Protein AF-A0A7S2ITW9-F1 (afdb_monomer_lite)

Radius of gyration: 15.3 Å; chains: 1; bounding box: 39×26×40 Å

Secondary structure (DSSP, 8-state):
-GGGGT-----HHHHTTS-PPPEEEEEE--SS-HHHHHHHHHHHHTTSSS-EEEEEEE-S----SSS-SSSSGGGEEEHHHHTTS--SEEEE---S-TTS-GGG-

InterPro domains:
  IPR029062 Class I glutamine amidotransferase-like [G3DSA:3.40.50.880] (1-105)
  IPR029062 Class I glutamine amidotransferase-like [SSF52317] (4-105)
  IPR033752 MetA family [PF04204] (1-105)
  IPR033752 MetA family [PTHR20919] (1-105)

pLDDT: mean 82.02, std 15.03, range [43.0, 96.44]

Structure (mmCIF, N/CA/C/O backbone):
data_AF-A0A7S2ITW9-F1
#
_entry.id   AF-A0A7S2ITW9-F1
#
loop_
_atom_site.group_PDB
_atom_site.id
_atom_site.type_symbol
_atom_site.label_atom_id
_atom_site.label_alt_id
_atom_site.label_comp_id
_atom_site.label_asym_id
_atom_site.label_entity_id
_atom_site.label_seq_id
_atom_site.pdbx_PDB_ins_code
_atom_site.Cartn_x
_atom_site.Cartn_y
_atom_site.Cartn_z
_atom_site.occupancy
_atom_site.B_iso_or_equiv
_atom_site.auth_seq_id
_atom_site.auth_comp_id
_atom_site.auth_asym_id
_atom_site.auth_atom_id
_atom_site.pdbx_PDB_model_num
ATOM 1 N N . ILE A 1 1 ? 16.701 -4.629 1.986 1.00 73.50 1 ILE A N 1
ATOM 2 C CA . ILE A 1 1 ? 16.025 -5.898 2.377 1.00 73.50 1 ILE A CA 1
ATOM 3 C C . ILE A 1 1 ? 15.470 -6.590 1.139 1.00 73.50 1 ILE A C 1
ATOM 5 O O . ILE A 1 1 ? 15.916 -7.691 0.869 1.00 73.50 1 ILE A O 1
ATOM 9 N N . LEU A 1 2 ? 14.610 -5.926 0.359 1.00 79.56 2 LEU A N 1
ATOM 10 C CA . LEU A 1 2 ? 13.993 -6.467 -0.864 1.00 79.56 2 LEU A CA 1
ATOM 11 C C . LEU A 1 2 ? 15.000 -7.018 -1.890 1.00 79.56 2 LEU A C 1
ATOM 13 O O . LEU A 1 2 ? 14.860 -8.151 -2.335 1.00 79.56 2 LEU A O 1
ATOM 17 N N . GLU A 1 3 ? 16.078 -6.283 -2.172 1.00 80.62 3 GLU A N 1
ATOM 18 C CA . GLU A 1 3 ? 17.128 -6.742 -3.101 1.00 80.62 3 GLU A CA 1
ATOM 19 C C . GLU A 1 3 ? 17.782 -8.064 -2.668 1.00 80.62 3 GLU A C 1
ATOM 21 O O . GLU A 1 3 ? 18.163 -8.880 -3.502 1.00 80.62 3 GLU A O 1
ATOM 26 N N . ARG A 1 4 ? 17.878 -8.315 -1.354 1.00 79.44 4 ARG A N 1
ATOM 27 C CA . ARG A 1 4 ? 18.442 -9.567 -0.818 1.00 79.44 4 ARG A CA 1
ATOM 28 C C . ARG A 1 4 ? 17.507 -10.763 -1.007 1.00 79.44 4 ARG A C 1
ATOM 30 O O . ARG A 1 4 ? 17.944 -11.894 -0.840 1.00 79.44 4 ARG A O 1
ATOM 37 N N . GLU A 1 5 ? 16.243 -10.514 -1.331 1.00 79.62 5 GLU A N 1
ATOM 38 C CA . GLU A 1 5 ? 15.204 -11.524 -1.558 1.00 79.62 5 GLU A CA 1
ATOM 39 C C . GLU A 1 5 ? 14.929 -11.733 -3.055 1.00 79.62 5 GLU A C 1
ATOM 41 O O . GLU A 1 5 ? 13.958 -12.389 -3.417 1.00 79.62 5 GLU A O 1
ATOM 46 N N . GLY A 1 6 ? 15.780 -11.182 -3.931 1.00 77.81 6 GLY A N 1
ATOM 47 C CA . GLY A 1 6 ? 15.639 -11.301 -5.384 1.00 77.81 6 GLY A CA 1
ATOM 48 C C . GLY A 1 6 ? 14.609 -10.351 -5.996 1.00 77.81 6 GLY A C 1
ATOM 49 O O . GLY A 1 6 ? 14.343 -10.440 -7.191 1.00 77.81 6 GLY A O 1
ATOM 50 N N . VAL A 1 7 ? 14.049 -9.427 -5.208 1.00 79.12 7 VAL A N 1
ATOM 51 C CA . VAL A 1 7 ? 13.147 -8.384 -5.706 1.00 79.12 7 VAL A CA 1
ATOM 52 C C . VAL A 1 7 ? 13.984 -7.232 -6.258 1.00 79.12 7 VAL A C 1
ATOM 54 O O . VAL A 1 7 ? 14.742 -6.602 -5.518 1.00 79.12 7 VAL A O 1
ATOM 57 N N . SER A 1 8 ? 13.850 -6.951 -7.556 1.00 79.69 8 SER A N 1
ATOM 58 C CA . SER A 1 8 ? 14.517 -5.811 -8.192 1.00 79.69 8 SER A CA 1
ATOM 59 C C . SER A 1 8 ? 13.847 -4.504 -7.765 1.00 79.69 8 SER A C 1
ATOM 61 O O . SER A 1 8 ? 12.626 -4.376 -7.841 1.00 79.69 8 SER A O 1
ATOM 63 N N . VAL A 1 9 ? 14.639 -3.536 -7.304 1.00 79.94 9 VAL A N 1
ATOM 64 C CA . VAL A 1 9 ? 14.164 -2.202 -6.920 1.00 79.94 9 VAL A CA 1
ATOM 65 C C . VAL A 1 9 ? 14.920 -1.172 -7.749 1.00 79.94 9 VAL A C 1
ATOM 67 O O . VAL A 1 9 ? 16.147 -1.181 -7.787 1.00 79.94 9 VAL A O 1
ATOM 70 N N . ILE A 1 10 ? 14.191 -0.275 -8.407 1.00 81.69 10 ILE A N 1
ATOM 71 C CA . ILE A 1 10 ? 14.760 0.820 -9.199 1.00 81.69 10 ILE A CA 1
ATOM 72 C C . ILE A 1 10 ? 14.153 2.152 -8.760 1.00 81.69 10 ILE A C 1
ATOM 74 O O . ILE A 1 10 ? 13.016 2.201 -8.293 1.00 81.69 10 ILE A O 1
ATOM 78 N N . SER A 1 11 ? 14.910 3.243 -8.900 1.00 81.94 11 SER A N 1
ATOM 79 C CA . SER A 1 11 ? 14.391 4.585 -8.625 1.00 81.94 11 SER A CA 1
ATOM 80 C C . SER A 1 11 ? 13.487 5.075 -9.761 1.00 81.94 11 SER A C 1
ATOM 82 O O . SER A 1 11 ? 13.607 4.632 -10.909 1.00 81.94 11 SER A O 1
ATOM 84 N N . ARG A 1 12 ? 12.618 6.048 -9.466 1.00 72.19 12 ARG A N 1
ATOM 85 C CA . ARG A 1 12 ? 11.725 6.664 -10.460 1.00 72.19 12 ARG A CA 1
ATOM 86 C C . ARG A 1 12 ? 12.502 7.264 -11.637 1.00 72.19 12 ARG A C 1
ATOM 88 O O . ARG A 1 12 ? 12.109 7.114 -12.787 1.00 72.19 12 ARG A O 1
ATOM 95 N N . GLU A 1 13 ? 13.633 7.908 -11.371 1.00 78.56 13 GLU A N 1
ATOM 96 C CA . GLU A 1 13 ? 14.478 8.546 -12.389 1.00 78.56 13 GLU A CA 1
ATOM 97 C C . GLU A 1 13 ? 15.188 7.522 -13.281 1.00 78.56 13 GLU A C 1
ATOM 99 O O . GLU A 1 13 ? 15.503 7.807 -14.438 1.00 78.56 13 GLU A O 1
ATOM 1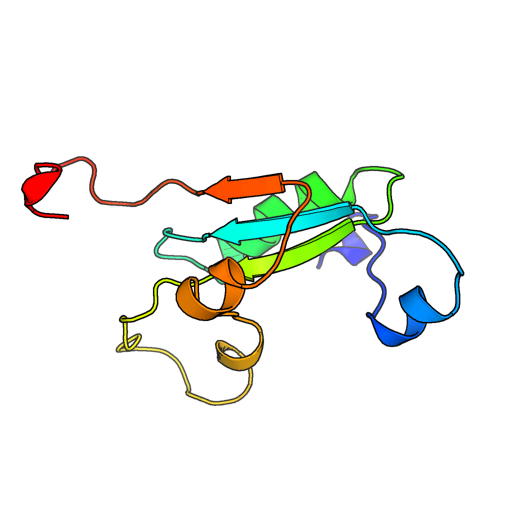04 N N . ALA A 1 14 ? 15.496 6.336 -12.746 1.00 75.38 14 ALA A N 1
ATOM 105 C CA . ALA A 1 14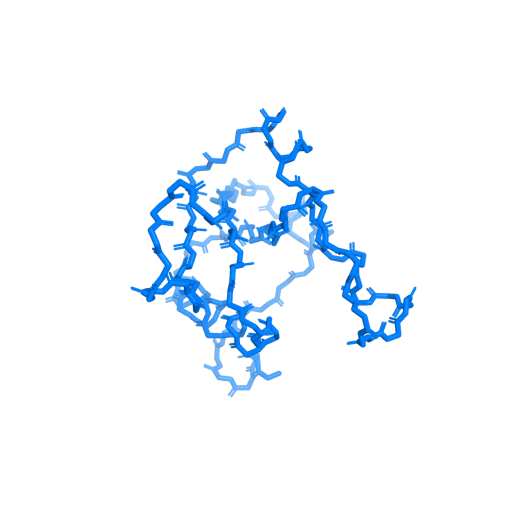 ? 16.010 5.224 -13.538 1.00 75.38 14 ALA A CA 1
ATOM 106 C C . ALA A 1 14 ? 14.914 4.630 -14.431 1.00 75.38 14 ALA A C 1
ATOM 108 O O . ALA A 1 14 ? 15.171 4.373 -15.605 1.00 75.38 14 ALA A O 1
ATOM 109 N N . TYR A 1 15 ? 13.695 4.502 -13.904 1.00 72.81 15 TYR A N 1
ATOM 110 C CA . TYR A 1 15 ? 12.545 3.984 -14.638 1.00 72.81 15 TYR A CA 1
ATOM 111 C C . TYR A 1 15 ? 12.141 4.855 -15.836 1.00 72.81 15 TYR A C 1
ATOM 113 O O . TYR A 1 15 ? 11.977 4.348 -16.943 1.00 72.81 15 TYR A O 1
ATOM 121 N N . LEU A 1 16 ? 12.058 6.178 -15.648 1.00 73.94 16 LEU A N 1
ATOM 122 C CA . LEU A 1 16 ? 11.658 7.126 -16.701 1.00 73.94 16 LEU A CA 1
ATOM 123 C C . LEU A 1 16 ? 12.579 7.113 -17.935 1.00 73.94 16 LEU A C 1
ATOM 125 O O . LEU A 1 16 ? 12.211 7.634 -18.982 1.00 73.94 16 LEU A O 1
ATOM 129 N N . ARG A 1 17 ? 13.773 6.518 -17.828 1.00 77.56 17 ARG A N 1
ATOM 130 C CA . ARG A 1 17 ? 14.720 6.351 -18.938 1.00 77.56 17 ARG A CA 1
ATOM 131 C C . ARG A 1 17 ? 14.491 5.078 -19.764 1.00 77.56 17 ARG A C 1
ATOM 133 O O . ARG A 1 17 ? 15.172 4.909 -20.768 1.00 77.56 17 ARG A O 1
ATOM 140 N N . GLN A 1 18 ? 13.594 4.180 -19.346 1.00 65.12 18 GLN A N 1
ATOM 141 C CA . GLN A 1 18 ? 13.394 2.853 -19.951 1.00 65.12 18 GLN A CA 1
ATOM 142 C C . GLN A 1 18 ? 12.133 2.728 -20.833 1.00 65.12 18 GLN A C 1
ATOM 144 O O . GLN A 1 18 ? 11.823 1.627 -21.275 1.00 65.12 18 GLN A O 1
ATOM 149 N N . ASP A 1 19 ? 11.434 3.833 -21.114 1.00 61.25 19 ASP A N 1
ATOM 150 C CA . ASP A 1 19 ? 10.342 3.951 -22.108 1.00 61.25 19 ASP A CA 1
ATOM 151 C C . ASP A 1 19 ? 9.170 2.944 -21.970 1.00 61.25 19 ASP A C 1
ATOM 153 O O . ASP A 1 19 ? 8.417 2.682 -22.908 1.00 61.25 19 ASP A O 1
ATOM 157 N N . GLY A 1 20 ? 8.983 2.374 -20.774 1.00 66.81 20 GLY A N 1
ATOM 158 C CA . GLY A 1 20 ? 7.849 1.514 -20.432 1.00 66.81 20 GLY A CA 1
ATOM 159 C C . GLY A 1 20 ? 6.734 2.274 -19.707 1.00 66.81 20 GLY A C 1
ATOM 160 O O . GLY A 1 20 ? 6.982 3.287 -19.058 1.00 66.81 20 GLY A O 1
ATOM 161 N N . ARG A 1 21 ? 5.500 1.752 -19.765 1.00 82.31 21 ARG A N 1
ATOM 162 C CA . ARG A 1 21 ? 4.408 2.138 -18.849 1.00 82.31 21 ARG A CA 1
ATOM 163 C C . ARG A 1 21 ? 4.455 1.250 -17.602 1.00 82.31 21 ARG A C 1
ATOM 165 O O . ARG A 1 21 ? 4.540 0.028 -17.733 1.00 82.31 21 ARG A O 1
ATOM 172 N N . ALA A 1 22 ? 4.387 1.852 -16.415 1.00 88.94 22 ALA A N 1
ATOM 173 C CA . ALA A 1 22 ? 4.321 1.130 -15.148 1.00 88.94 22 ALA A CA 1
ATOM 174 C C . ALA A 1 22 ? 2.856 0.923 -14.781 1.00 88.94 22 ALA A C 1
ATOM 176 O O . ALA A 1 22 ? 2.017 1.769 -15.086 1.00 88.94 22 ALA A O 1
ATOM 177 N N . VAL A 1 23 ? 2.560 -0.194 -14.123 1.00 93.12 23 VAL A N 1
ATOM 178 C CA . VAL A 1 23 ? 1.285 -0.369 -13.431 1.00 93.12 23 VAL A CA 1
ATOM 179 C C . VAL A 1 23 ? 1.334 0.489 -12.173 1.00 93.12 23 VAL A C 1
ATOM 181 O O . VAL A 1 23 ? 2.196 0.286 -11.318 1.00 93.12 23 VAL A O 1
ATOM 184 N N . GLU A 1 24 ? 0.437 1.459 -12.059 1.00 94.38 24 GLU A N 1
ATOM 185 C CA . GLU A 1 24 ? 0.378 2.359 -10.909 1.00 94.38 24 GLU A CA 1
ATOM 186 C C . GLU A 1 24 ? -0.505 1.749 -9.815 1.00 94.38 24 GLU A C 1
ATOM 188 O O . GLU A 1 24 ? -1.722 1.618 -9.971 1.00 94.38 24 GLU A O 1
ATOM 193 N N . VAL A 1 25 ? 0.101 1.376 -8.687 1.00 95.62 25 VAL A N 1
ATOM 194 C CA . VAL A 1 25 ? -0.591 0.750 -7.553 1.00 95.62 25 VAL A CA 1
ATOM 195 C C . VAL A 1 25 ? -0.536 1.672 -6.345 1.00 95.62 25 VAL A C 1
ATOM 197 O O . VAL A 1 25 ? 0.537 2.056 -5.884 1.00 95.62 25 VAL A O 1
ATOM 200 N N . ALA A 1 26 ? -1.697 1.991 -5.785 1.00 96.19 26 ALA A N 1
ATOM 201 C CA . ALA A 1 26 ? -1.811 2.704 -4.522 1.00 96.19 26 ALA A CA 1
ATOM 202 C C . ALA A 1 26 ? -2.012 1.732 -3.349 1.00 96.19 26 ALA A C 1
ATOM 204 O O . ALA A 1 26 ? -2.826 0.814 -3.436 1.00 96.19 26 ALA A O 1
ATOM 205 N N . LEU A 1 27 ? -1.327 1.962 -2.226 1.00 95.81 27 LEU A N 1
ATOM 206 C CA . LEU A 1 27 ? -1.503 1.211 -0.978 1.00 95.81 27 LEU A CA 1
ATOM 207 C C . LEU A 1 27 ? -1.971 2.139 0.147 1.00 95.81 27 LEU A C 1
ATOM 209 O O . LEU A 1 27 ? -1.165 2.855 0.737 1.00 95.81 27 LEU A O 1
ATOM 213 N N . LEU A 1 28 ? -3.260 2.094 0.486 1.00 94.75 28 LEU A N 1
ATOM 214 C CA . LEU A 1 28 ? -3.797 2.722 1.692 1.00 94.75 28 LEU A CA 1
ATOM 215 C C . LEU A 1 28 ? -3.529 1.822 2.898 1.00 94.75 28 LEU A C 1
ATOM 217 O O . LEU A 1 28 ? -4.271 0.882 3.186 1.00 94.75 28 LEU A O 1
ATOM 221 N N . ASN A 1 29 ? -2.434 2.121 3.593 1.00 91.81 29 ASN A N 1
ATOM 222 C CA . ASN A 1 29 ? -2.005 1.371 4.762 1.00 91.81 29 ASN A CA 1
ATOM 223 C C . ASN A 1 29 ? -2.717 1.900 6.012 1.00 91.81 29 ASN A C 1
ATOM 225 O O . ASN A 1 29 ? -2.427 3.003 6.476 1.00 91.81 29 ASN A O 1
ATOM 229 N N . LEU A 1 30 ? -3.618 1.105 6.587 1.00 91.25 30 LEU A N 1
ATOM 230 C CA . LEU A 1 30 ? -4.354 1.382 7.828 1.00 91.25 30 LEU A CA 1
ATOM 231 C C . LEU A 1 30 ? -3.796 0.610 9.040 1.00 91.25 30 LEU A C 1
ATOM 233 O O . LEU A 1 30 ? -4.204 0.861 10.170 1.00 91.25 30 LEU A O 1
ATOM 237 N N . MET A 1 31 ? -2.800 -0.258 8.840 1.00 92.31 31 MET A N 1
ATOM 238 C CA . MET A 1 31 ? -2.179 -1.035 9.918 1.00 92.31 31 MET A CA 1
ATOM 239 C C . MET A 1 31 ? -1.369 -0.149 10.877 1.00 92.31 31 MET A C 1
ATOM 241 O O . MET A 1 31 ? -0.806 0.863 10.448 1.00 92.31 31 MET A O 1
ATOM 245 N N . PRO A 1 32 ? -1.231 -0.527 12.161 1.00 86.75 32 PRO A N 1
ATOM 246 C CA . PRO A 1 32 ? -0.429 0.228 13.123 1.00 86.75 32 PRO A CA 1
ATOM 247 C C . PRO A 1 32 ? 1.075 0.144 12.822 1.00 86.75 32 PRO A C 1
ATOM 249 O O . PRO A 1 32 ? 1.795 1.127 12.972 1.00 86.75 32 PRO A O 1
ATOM 252 N N . ASN A 1 33 ? 1.558 -1.009 12.348 1.00 88.94 33 ASN A N 1
ATOM 253 C CA . ASN A 1 33 ? 2.953 -1.192 11.950 1.00 88.94 33 ASN A CA 1
ATOM 254 C C . ASN A 1 33 ? 3.119 -0.939 10.441 1.00 88.94 33 ASN A C 1
ATOM 256 O O . ASN A 1 33 ? 2.961 -1.857 9.628 1.00 88.94 33 ASN A O 1
ATOM 260 N N . LYS A 1 34 ? 3.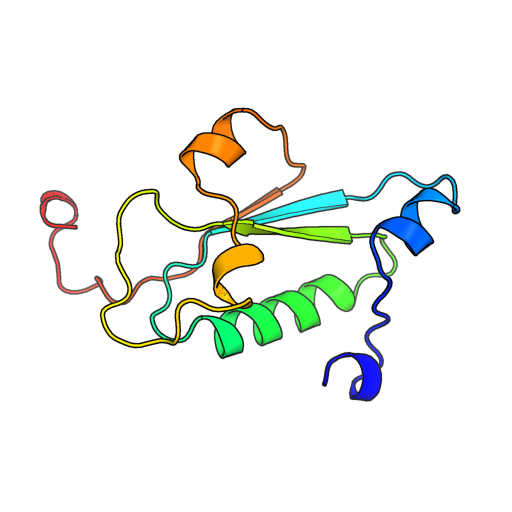403 0.319 10.080 1.00 87.00 34 LYS A N 1
ATOM 261 C CA . LYS A 1 34 ? 3.474 0.788 8.688 1.00 87.00 34 LYS A CA 1
ATOM 262 C C . LYS A 1 34 ? 4.596 0.115 7.896 1.00 87.00 34 LYS A C 1
ATOM 264 O O . LYS A 1 34 ? 4.299 -0.614 6.951 1.00 87.00 34 LYS A O 1
ATOM 269 N N . GLU A 1 35 ? 5.836 0.241 8.366 1.00 88.06 35 GLU A N 1
ATOM 270 C CA . GLU A 1 35 ? 7.042 -0.258 7.687 1.00 88.06 35 GLU A CA 1
ATOM 271 C C . GLU A 1 35 ? 6.995 -1.769 7.409 1.00 88.06 35 GLU A C 1
ATOM 273 O O . GLU A 1 35 ? 7.341 -2.233 6.316 1.00 88.06 35 GLU A O 1
ATOM 278 N N . ARG A 1 36 ? 6.525 -2.565 8.383 1.00 88.94 36 ARG A N 1
ATOM 279 C CA . ARG A 1 36 ? 6.390 -4.019 8.207 1.00 88.94 36 ARG A CA 1
ATOM 280 C C . ARG A 1 36 ? 5.366 -4.348 7.128 1.00 88.94 36 ARG A C 1
ATOM 282 O O . ARG A 1 36 ? 5.629 -5.203 6.285 1.00 88.94 36 ARG A O 1
ATOM 289 N N . THR A 1 37 ? 4.216 -3.683 7.170 1.00 91.12 37 THR A N 1
ATOM 290 C CA . THR A 1 37 ? 3.121 -3.904 6.220 1.00 91.12 37 THR A CA 1
ATOM 291 C C . THR A 1 37 ? 3.554 -3.506 4.807 1.00 91.12 37 THR A C 1
ATOM 293 O O . THR A 1 37 ? 3.403 -4.292 3.878 1.00 91.12 37 THR A O 1
ATOM 296 N N . GLU A 1 38 ? 4.189 -2.344 4.646 1.00 91.31 38 GLU A N 1
ATOM 297 C CA . GLU A 1 38 ? 4.754 -1.886 3.369 1.00 91.31 38 GLU A CA 1
ATOM 298 C C . GLU A 1 38 ? 5.746 -2.892 2.790 1.00 91.31 38 GLU A C 1
ATOM 300 O O . GLU A 1 38 ? 5.631 -3.270 1.629 1.00 91.31 38 GLU A O 1
ATOM 305 N N . THR A 1 39 ? 6.680 -3.383 3.611 1.00 91.69 39 THR A N 1
ATOM 306 C CA . THR A 1 39 ? 7.673 -4.374 3.177 1.00 91.69 39 THR A CA 1
ATOM 307 C C . THR A 1 39 ? 6.998 -5.664 2.708 1.00 91.69 39 THR A C 1
ATOM 309 O O . THR A 1 39 ? 7.395 -6.234 1.693 1.00 91.69 39 THR A O 1
ATOM 312 N N . GLN A 1 40 ? 5.965 -6.128 3.417 1.00 93.69 40 GLN A N 1
ATOM 313 C CA . GLN A 1 40 ? 5.207 -7.320 3.029 1.00 93.69 40 GLN A CA 1
ATOM 314 C C . GLN A 1 40 ? 4.513 -7.140 1.673 1.00 93.69 40 GLN A C 1
ATOM 316 O O . GLN A 1 40 ? 4.626 -8.018 0.821 1.00 93.69 40 GLN A O 1
ATOM 321 N N . PHE A 1 41 ? 3.853 -6.003 1.443 1.00 94.44 41 PHE A N 1
ATOM 322 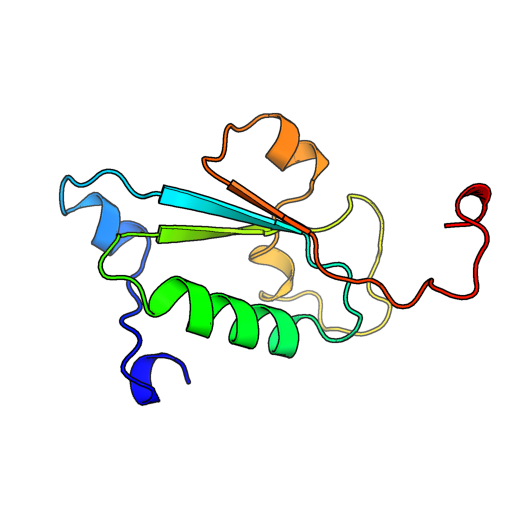C CA . PHE A 1 41 ? 3.208 -5.724 0.157 1.00 94.44 41 PHE A CA 1
ATOM 323 C C . PHE A 1 41 ? 4.220 -5.505 -0.969 1.00 94.44 41 PHE A C 1
ATOM 325 O O . PHE A 1 41 ? 4.051 -6.072 -2.044 1.00 94.44 41 PHE A O 1
ATOM 332 N N . ALA A 1 42 ? 5.303 -4.764 -0.726 1.00 92.12 42 ALA A N 1
ATOM 333 C CA . ALA A 1 42 ? 6.354 -4.535 -1.714 1.00 92.12 42 ALA A CA 1
ATOM 334 C C . ALA A 1 42 ? 7.009 -5.846 -2.178 1.00 92.12 42 ALA A C 1
ATOM 336 O O . ALA A 1 42 ? 7.283 -5.995 -3.365 1.00 92.12 42 ALA A O 1
ATOM 337 N N . ARG A 1 43 ? 7.199 -6.828 -1.281 1.00 92.31 43 ARG A N 1
ATOM 338 C CA . ARG A 1 43 ? 7.680 -8.175 -1.645 1.00 92.31 43 ARG A CA 1
ATOM 339 C C . ARG A 1 43 ? 6.739 -8.894 -2.604 1.00 92.31 43 ARG A C 1
ATOM 341 O O . ARG A 1 43 ? 7.196 -9.460 -3.587 1.00 92.31 43 ARG A O 1
ATOM 348 N N . LEU A 1 44 ? 5.441 -8.888 -2.302 1.00 91.75 44 LEU A N 1
ATOM 349 C CA . LEU A 1 44 ? 4.435 -9.577 -3.115 1.00 91.75 44 LEU A CA 1
ATOM 350 C C . LEU A 1 44 ? 4.268 -8.908 -4.479 1.00 91.75 44 LEU A C 1
ATOM 352 O O . LEU A 1 44 ? 4.216 -9.585 -5.500 1.00 91.75 44 LEU A O 1
ATOM 356 N N . ILE A 1 45 ? 4.218 -7.578 -4.491 1.00 91.25 45 ILE A N 1
ATOM 357 C CA . ILE A 1 45 ? 4.068 -6.784 -5.708 1.00 91.25 45 ILE A CA 1
ATOM 358 C C . ILE A 1 45 ? 5.329 -6.885 -6.567 1.00 91.25 45 ILE A C 1
ATOM 360 O O . ILE A 1 45 ? 5.220 -7.086 -7.766 1.00 91.25 45 ILE A O 1
ATOM 364 N N . GLY A 1 46 ? 6.519 -6.810 -5.970 1.00 88.12 46 GLY A N 1
ATOM 365 C CA . GLY A 1 46 ? 7.795 -6.894 -6.683 1.00 88.12 46 GLY A CA 1
ATOM 366 C C . GLY A 1 46 ? 8.160 -8.292 -7.195 1.00 88.12 46 GLY A C 1
ATOM 367 O O . GLY A 1 46 ? 9.167 -8.439 -7.879 1.00 88.12 46 GLY A O 1
ATOM 368 N N . ALA A 1 47 ? 7.358 -9.318 -6.889 1.00 89.50 47 ALA A N 1
ATOM 369 C CA . ALA A 1 47 ? 7.540 -10.678 -7.400 1.00 89.50 47 ALA A CA 1
ATOM 370 C C . ALA A 1 47 ? 6.939 -10.896 -8.808 1.00 89.50 47 ALA A C 1
ATOM 372 O O . ALA A 1 47 ? 6.920 -12.020 -9.308 1.00 89.50 47 ALA A O 1
ATOM 373 N N . THR A 1 48 ? 6.430 -9.840 -9.449 1.00 86.12 48 THR A N 1
ATOM 374 C CA . THR A 1 48 ? 5.909 -9.858 -10.824 1.00 86.12 48 THR A CA 1
ATOM 375 C C . THR A 1 48 ? 6.964 -9.387 -11.833 1.00 86.12 48 THR A C 1
ATOM 377 O O . THR A 1 48 ? 7.769 -8.518 -11.504 1.00 86.12 48 THR A O 1
ATOM 380 N N . PRO A 1 49 ? 6.961 -9.886 -13.086 1.00 85.38 49 PRO A N 1
ATOM 381 C CA . PRO A 1 49 ? 7.800 -9.332 -14.152 1.00 85.38 49 PRO A CA 1
ATOM 382 C C . PRO A 1 49 ? 7.313 -7.966 -14.672 1.00 85.38 49 PRO A C 1
ATOM 384 O O . PRO A 1 49 ? 7.973 -7.370 -15.521 1.00 85.38 49 PRO A O 1
ATOM 387 N N . LEU A 1 50 ? 6.146 -7.481 -14.229 1.00 87.62 50 LEU A N 1
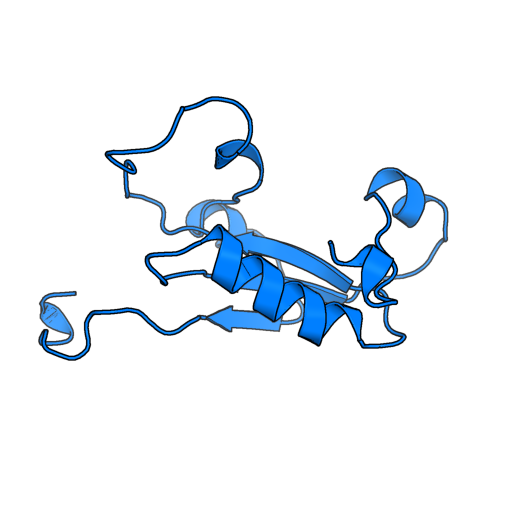ATOM 388 C CA . LEU A 1 50 ? 5.633 -6.164 -14.610 1.00 87.62 50 LEU A CA 1
ATOM 389 C C . LEU A 1 50 ? 6.380 -5.049 -13.870 1.00 87.62 50 LEU A C 1
ATOM 391 O O . LEU A 1 50 ? 6.681 -5.163 -12.686 1.00 87.62 50 LEU A O 1
ATOM 395 N N . ASN A 1 51 ? 6.591 -3.923 -14.549 1.00 87.75 51 ASN A N 1
ATOM 396 C CA . ASN A 1 51 ? 7.047 -2.703 -13.891 1.00 87.75 51 ASN A CA 1
ATOM 397 C C . ASN A 1 51 ? 5.895 -2.121 -13.063 1.00 87.75 51 ASN A C 1
ATOM 399 O O . ASN A 1 51 ? 4.846 -1.806 -13.627 1.00 87.75 51 ASN A O 1
ATOM 403 N N . VAL A 1 52 ? 6.081 -1.971 -11.751 1.00 91.31 52 VAL A N 1
ATOM 404 C CA . VAL A 1 52 ? 5.056 -1.439 -10.840 1.00 91.31 52 VAL A CA 1
ATOM 405 C C . VAL A 1 52 ? 5.566 -0.182 -10.138 1.00 91.31 52 VAL A C 1
ATOM 407 O O . VAL A 1 52 ? 6.631 -0.202 -9.524 1.00 91.31 52 VAL A O 1
ATOM 410 N N . GLU A 1 53 ? 4.785 0.899 -10.187 1.00 91.94 53 GLU A N 1
ATOM 411 C CA . GLU A 1 53 ? 4.987 2.093 -9.359 1.00 91.94 53 GLU A CA 1
ATOM 412 C C . GLU A 1 53 ? 4.074 1.989 -8.130 1.00 91.94 53 GLU A C 1
ATOM 414 O O . GLU A 1 53 ? 2.853 2.112 -8.237 1.00 91.94 53 GLU A O 1
ATOM 419 N N . LEU A 1 54 ? 4.662 1.740 -6.956 1.00 92.69 54 LEU A N 1
ATOM 420 C CA . LEU A 1 54 ? 3.927 1.641 -5.693 1.00 92.69 54 LEU A CA 1
ATOM 421 C C . LEU A 1 54 ? 3.880 3.003 -4.986 1.00 92.69 54 LEU A C 1
ATOM 423 O O . LEU A 1 54 ? 4.903 3.512 -4.533 1.00 92.69 54 LEU A O 1
ATOM 427 N N . THR A 1 55 ? 2.682 3.564 -4.841 1.00 93.38 55 THR A N 1
ATOM 428 C CA . THR A 1 55 ? 2.427 4.799 -4.087 1.00 93.38 55 THR A CA 1
ATOM 429 C C . THR A 1 55 ? 1.831 4.474 -2.718 1.00 93.38 55 THR A C 1
ATOM 431 O O . THR A 1 55 ? 0.764 3.866 -2.626 1.00 93.38 55 THR A O 1
ATOM 434 N N . LEU A 1 56 ? 2.483 4.912 -1.640 1.00 93.31 56 LEU A N 1
ATOM 435 C CA . LEU A 1 56 ? 1.990 4.725 -0.273 1.00 93.31 56 LEU A CA 1
ATOM 436 C C . LEU A 1 56 ? 1.009 5.838 0.104 1.00 93.31 56 LEU A C 1
ATOM 438 O O . LEU A 1 56 ? 1.336 7.024 0.021 1.00 93.31 56 LEU A O 1
ATOM 442 N N . LEU A 1 57 ? -0.199 5.455 0.521 1.00 92.56 57 LEU A N 1
ATOM 443 C CA . LEU A 1 57 ? -1.268 6.371 0.900 1.00 92.56 57 LEU A CA 1
ATOM 444 C C . LEU A 1 57 ? -1.521 6.375 2.406 1.00 92.56 57 LEU A C 1
ATOM 446 O O . LEU A 1 57 ? -1.533 5.333 3.066 1.00 92.56 57 LEU A O 1
ATOM 450 N N . ARG A 1 58 ? -1.809 7.569 2.930 1.00 87.88 58 ARG A N 1
ATOM 451 C CA . ARG A 1 58 ? -2.275 7.795 4.305 1.00 87.88 58 ARG A CA 1
ATOM 452 C C . ARG A 1 58 ? -3.598 8.552 4.326 1.00 87.88 58 ARG A C 1
ATOM 454 O O . ARG A 1 58 ? -3.861 9.381 3.454 1.00 87.88 58 ARG A O 1
ATOM 461 N N . MET A 1 59 ? -4.394 8.345 5.372 1.00 87.00 59 MET A N 1
ATOM 462 C CA . MET A 1 59 ? -5.548 9.205 5.643 1.00 87.00 59 MET A CA 1
ATOM 463 C C . MET A 1 59 ? -5.093 10.631 5.988 1.00 87.00 59 MET A C 1
ATOM 465 O O . MET A 1 59 ? -4.003 10.845 6.535 1.00 87.00 59 MET A O 1
ATOM 469 N N . SER A 1 60 ? -5.920 11.612 5.619 1.00 68.12 60 SER A N 1
ATOM 470 C CA . SER A 1 60 ? -5.573 13.037 5.664 1.00 68.12 60 SER A CA 1
ATOM 471 C C . SER A 1 60 ? -5.501 13.643 7.067 1.00 68.12 60 SER A C 1
ATOM 473 O O . SER A 1 60 ? -5.005 14.753 7.188 1.00 68.12 60 SER A O 1
ATOM 475 N N . GLU A 1 61 ? -5.856 12.925 8.136 1.00 60.16 61 GLU A N 1
ATOM 476 C CA . GLU A 1 61 ? -5.675 13.408 9.511 1.00 60.16 61 GLU A CA 1
ATOM 477 C C . GLU A 1 61 ? -5.284 12.268 10.460 1.00 60.16 61 GLU A C 1
ATOM 479 O O . GLU A 1 61 ? -6.108 11.525 10.982 1.00 60.16 61 GLU A O 1
ATOM 484 N N . HIS A 1 62 ? -3.978 12.132 10.686 1.00 53.28 62 HIS A N 1
ATOM 485 C CA . HIS A 1 62 ? -3.440 11.478 11.877 1.00 53.28 62 HIS A CA 1
ATOM 486 C C . HIS A 1 62 ? -2.028 12.016 12.108 1.00 53.28 62 HIS A C 1
ATOM 488 O O . HIS A 1 62 ? -1.104 11.726 11.345 1.00 53.28 62 HIS A O 1
ATOM 494 N N . LYS A 1 63 ? -1.848 12.858 13.131 1.00 47.41 63 LYS A N 1
ATOM 495 C CA . LYS A 1 63 ? -0.508 13.156 13.646 1.00 47.41 63 LYS A CA 1
ATOM 496 C C . LYS A 1 63 ? -0.053 11.907 14.388 1.00 47.41 63 LYS A C 1
ATOM 498 O O . LYS A 1 63 ? -0.567 11.628 15.469 1.00 47.41 63 LYS A O 1
ATOM 503 N N . SER A 1 64 ? 0.870 11.144 13.805 1.00 45.06 64 SER A N 1
ATOM 504 C CA . SER A 1 64 ? 1.519 10.053 14.530 1.00 45.06 64 SER A CA 1
ATOM 505 C C . SER A 1 64 ? 2.185 10.655 15.771 1.00 45.06 64 SER A C 1
ATOM 507 O O . SER A 1 64 ? 3.092 11.475 15.655 1.00 45.06 64 SER A O 1
ATOM 509 N N . ARG A 1 65 ? 1.693 10.327 16.975 1.00 44.94 65 ARG A N 1
ATOM 510 C CA . ARG A 1 65 ? 2.212 10.898 18.238 1.00 44.94 65 ARG A CA 1
ATOM 511 C C . ARG A 1 65 ? 3.591 10.354 18.618 1.00 44.94 65 ARG A C 1
ATOM 513 O O . ARG A 1 65 ? 4.185 10.845 19.570 1.00 44.94 65 ARG A O 1
ATOM 520 N N . HIS A 1 66 ? 4.126 9.400 17.862 1.00 45.62 66 HIS A N 1
ATOM 521 C CA . HIS A 1 66 ? 5.456 8.848 18.068 1.00 45.62 66 HIS A CA 1
ATOM 522 C C . HIS A 1 66 ? 6.056 8.459 16.719 1.00 45.62 66 HIS A C 1
ATOM 524 O O . HIS A 1 66 ? 5.795 7.350 16.278 1.00 45.62 66 HIS A O 1
ATOM 530 N N . THR A 1 67 ? 6.800 9.347 16.048 1.00 43.00 67 THR A N 1
ATOM 531 C CA . THR A 1 67 ? 7.940 9.050 15.141 1.00 43.00 67 THR A CA 1
ATOM 532 C C . THR A 1 67 ? 8.521 10.379 14.633 1.00 43.00 67 THR A C 1
ATOM 534 O O . THR A 1 67 ? 7.793 11.336 14.391 1.00 43.00 67 THR A O 1
ATOM 537 N N . SER A 1 68 ? 9.847 10.459 14.536 1.00 44.19 68 SER A N 1
ATOM 538 C CA . SER A 1 68 ? 10.631 11.620 14.100 1.00 44.19 68 SER A CA 1
ATOM 539 C C . SER A 1 68 ? 10.163 12.199 12.756 1.00 44.19 68 SER A C 1
ATOM 541 O O . SER A 1 68 ? 10.231 11.519 11.735 1.00 44.19 68 SER A O 1
ATOM 543 N N . ALA A 1 69 ? 9.776 13.477 12.751 1.00 49.19 69 ALA A N 1
ATOM 544 C CA . ALA A 1 69 ? 9.248 14.250 11.616 1.00 49.19 69 ALA A CA 1
ATOM 545 C C . ALA A 1 69 ? 10.250 14.536 10.467 1.00 49.19 69 ALA A C 1
ATOM 547 O O . ALA A 1 69 ? 10.138 15.540 9.769 1.00 49.19 69 ALA A O 1
ATOM 548 N N . GLY A 1 70 ? 11.272 13.702 10.275 1.00 50.84 70 GLY A N 1
ATOM 549 C CA . GLY A 1 70 ? 12.316 13.911 9.275 1.00 50.84 70 GLY A CA 1
ATOM 550 C C . GLY A 1 70 ? 12.424 12.721 8.334 1.00 50.84 70 GLY A C 1
ATOM 551 O O . GLY A 1 70 ? 12.806 11.636 8.755 1.00 50.84 70 GLY A O 1
ATOM 552 N N . HIS A 1 71 ? 12.138 12.946 7.051 1.00 43.53 71 HIS A N 1
ATOM 553 C CA . HIS A 1 71 ? 12.365 12.043 5.912 1.00 43.53 71 HIS A CA 1
ATOM 554 C C . HIS A 1 71 ? 11.397 10.860 5.709 1.00 43.53 71 HIS A C 1
ATOM 556 O O . HIS A 1 71 ? 11.004 10.626 4.571 1.00 43.53 71 HIS A O 1
ATOM 562 N N . LEU A 1 72 ? 10.975 10.134 6.752 1.00 46.12 72 LEU A N 1
ATOM 563 C CA . LEU A 1 72 ? 10.104 8.948 6.593 1.00 46.12 72 LEU A CA 1
ATOM 564 C C . LEU A 1 72 ? 8.627 9.288 6.310 1.00 46.12 72 LEU A C 1
ATOM 566 O O . LEU A 1 72 ? 7.962 8.568 5.569 1.00 46.12 72 LEU A O 1
ATOM 570 N N . GLU A 1 73 ? 8.115 10.415 6.816 1.00 53.97 73 GLU A N 1
ATOM 571 C CA . GLU A 1 73 ? 6.760 10.891 6.473 1.00 53.97 73 GLU A CA 1
ATOM 572 C C . GLU A 1 73 ? 6.651 11.402 5.024 1.00 53.97 73 GLU A C 1
ATOM 574 O O . GLU A 1 73 ? 5.550 11.461 4.480 1.00 53.97 73 GLU A O 1
ATOM 579 N N . SER A 1 74 ? 7.776 11.724 4.374 1.00 57.03 74 SER A N 1
ATOM 580 C CA . SER A 1 74 ? 7.815 12.314 3.028 1.00 57.03 74 SER A CA 1
ATOM 581 C C . SER A 1 74 ? 7.483 11.335 1.894 1.00 57.03 74 SER A C 1
ATOM 583 O O . SER A 1 74 ? 7.276 11.772 0.765 1.00 57.03 74 SER A O 1
ATOM 585 N N . PHE A 1 75 ? 7.428 10.025 2.162 1.00 72.81 75 PHE A N 1
ATOM 586 C CA . PHE A 1 75 ? 7.085 9.009 1.153 1.00 72.81 75 PHE A CA 1
ATOM 587 C C . PHE A 1 75 ? 5.578 8.808 0.977 1.00 72.81 75 PHE A C 1
ATOM 589 O O . PHE A 1 75 ? 5.144 8.128 0.046 1.00 72.81 75 PHE A O 1
ATOM 596 N N . TYR A 1 76 ? 4.780 9.382 1.874 1.00 82.38 76 TYR A N 1
ATOM 597 C CA . TYR A 1 76 ? 3.343 9.189 1.895 1.00 82.38 76 TYR A CA 1
ATOM 598 C C . TYR A 1 76 ? 2.613 10.301 1.151 1.00 82.38 76 TYR A C 1
ATOM 600 O O . TYR A 1 76 ? 2.767 11.482 1.453 1.00 82.38 76 TYR A O 1
ATOM 608 N N . MET A 1 77 ? 1.732 9.903 0.238 1.00 88.94 77 MET A N 1
ATOM 609 C CA . MET A 1 77 ? 0.733 10.785 -0.356 1.00 88.94 77 MET A CA 1
ATOM 610 C C . MET A 1 77 ? -0.546 10.725 0.477 1.00 88.94 77 MET A C 1
ATOM 612 O O . MET A 1 77 ? -0.980 9.656 0.915 1.00 88.94 77 MET A O 1
ATOM 616 N N . THR A 1 78 ? -1.181 11.866 0.725 1.00 90.06 78 THR A N 1
ATOM 617 C CA . THR A 1 78 ? -2.477 11.854 1.406 1.00 90.06 78 THR A CA 1
ATOM 618 C C . THR A 1 78 ? -3.553 11.302 0.477 1.00 90.06 78 THR A C 1
ATOM 620 O O . THR A 1 78 ? -3.528 11.515 -0.735 1.00 90.06 78 THR A O 1
ATOM 623 N N . PHE A 1 79 ? -4.559 10.631 1.037 1.00 89.62 79 PHE A N 1
ATOM 624 C CA . PHE A 1 79 ? -5.701 10.159 0.257 1.00 89.62 79 PHE A CA 1
ATOM 625 C C . PHE A 1 79 ? -6.385 11.310 -0.501 1.00 89.62 79 PHE A C 1
ATOM 627 O O . PHE A 1 79 ? -6.777 11.149 -1.653 1.00 89.62 79 PHE A O 1
ATOM 634 N N . ALA A 1 80 ? -6.462 12.501 0.102 1.00 89.31 80 ALA A N 1
ATOM 635 C CA . ALA A 1 80 ? -7.022 13.693 -0.532 1.00 89.31 80 ALA A CA 1
ATOM 636 C C . ALA A 1 80 ? -6.265 14.119 -1.806 1.00 89.31 80 ALA A C 1
ATOM 638 O O . ALA A 1 80 ? -6.895 14.548 -2.776 1.00 89.31 80 ALA A O 1
ATOM 639 N N . GLU A 1 81 ? -4.937 13.989 -1.823 1.00 90.38 81 GLU A N 1
ATOM 640 C CA . GLU A 1 81 ? -4.114 14.201 -3.020 1.00 90.38 81 GLU A CA 1
ATOM 641 C C . GLU A 1 81 ? -4.282 13.056 -4.019 1.00 90.38 81 GLU A C 1
ATOM 643 O O . GLU A 1 81 ? -4.439 13.304 -5.214 1.00 90.38 81 GLU A O 1
ATOM 648 N N . ALA A 1 82 ? -4.313 11.815 -3.530 1.00 91.69 82 ALA A N 1
ATOM 649 C CA . ALA A 1 82 ? -4.441 10.618 -4.353 1.00 91.69 82 ALA A CA 1
ATOM 650 C C . ALA A 1 82 ? -5.757 10.588 -5.141 1.00 91.69 82 ALA A C 1
ATOM 652 O O . ALA A 1 82 ? -5.759 10.192 -6.300 1.00 91.69 82 ALA A O 1
ATOM 653 N N . ARG A 1 83 ? -6.861 11.100 -4.575 1.00 90.31 83 ARG A N 1
ATOM 654 C CA . ARG A 1 83 ? -8.153 11.225 -5.281 1.00 90.31 83 ARG A CA 1
ATOM 655 C C . ARG A 1 83 ? -8.099 12.089 -6.546 1.00 90.31 83 ARG A C 1
ATOM 657 O O . ARG A 1 83 ? -9.032 12.049 -7.338 1.00 90.31 83 ARG A O 1
ATOM 664 N N . LYS A 1 84 ? -7.059 12.912 -6.715 1.00 93.31 84 LYS A N 1
ATOM 665 C CA . LYS A 1 84 ? -6.854 13.741 -7.915 1.00 93.31 84 LYS A CA 1
ATOM 666 C C . LYS A 1 84 ? -6.055 13.012 -9.002 1.00 93.31 84 LYS A C 1
ATOM 668 O O . LYS A 1 84 ? -5.815 13.590 -10.057 1.00 93.31 84 LYS A O 1
ATOM 673 N N . LYS A 1 85 ? -5.610 11.783 -8.734 1.00 93.31 85 LYS A N 1
ATOM 674 C CA . LYS A 1 85 ? -4.833 10.933 -9.638 1.00 93.31 85 LYS A CA 1
ATOM 675 C C . LYS A 1 85 ? -5.640 9.694 -10.016 1.00 93.31 85 LYS A C 1
ATOM 677 O O . LYS A 1 85 ? -6.600 9.334 -9.338 1.00 93.31 85 LYS A O 1
ATOM 682 N N . THR A 1 86 ? -5.244 9.055 -11.110 1.00 94.25 86 THR A N 1
ATOM 683 C CA . THR A 1 86 ? -5.762 7.739 -11.506 1.00 94.25 86 THR A CA 1
ATOM 684 C C . THR A 1 86 ? -4.714 6.700 -11.150 1.00 94.25 86 THR A C 1
ATOM 686 O O . THR A 1 86 ? -3.536 6.969 -11.328 1.00 94.25 86 THR A O 1
ATOM 689 N N . PHE A 1 87 ? -5.143 5.545 -10.654 1.00 95.56 87 PHE A N 1
ATOM 690 C CA . PHE A 1 87 ? -4.283 4.395 -10.392 1.00 95.56 87 PHE A CA 1
ATOM 691 C C . PHE A 1 87 ? -4.883 3.181 -11.098 1.00 95.56 87 PHE A C 1
ATOM 693 O O . PHE A 1 87 ? -6.105 3.096 -11.233 1.00 95.56 87 PHE A O 1
ATOM 700 N N . ASP A 1 88 ? -4.043 2.237 -11.514 1.00 95.81 88 ASP A N 1
ATOM 701 C CA . ASP A 1 88 ? -4.500 0.963 -12.076 1.00 95.81 88 ASP A CA 1
ATOM 702 C C . ASP A 1 88 ? -5.094 0.057 -10.986 1.00 95.81 88 ASP A C 1
ATOM 704 O O . ASP A 1 88 ? -6.011 -0.720 -11.247 1.00 95.81 88 ASP A O 1
ATOM 708 N N . ALA A 1 89 ? -4.594 0.169 -9.750 1.00 95.38 89 ALA A N 1
ATOM 709 C CA . ALA A 1 89 ? -5.118 -0.566 -8.605 1.00 95.38 89 ALA A CA 1
ATOM 710 C C . ALA A 1 89 ? -5.011 0.221 -7.293 1.00 95.38 89 ALA A C 1
ATOM 712 O O . ALA A 1 89 ? -4.083 1.003 -7.078 1.00 95.38 89 ALA A O 1
ATOM 713 N N . LEU A 1 90 ? -5.943 -0.058 -6.379 1.00 96.25 90 LEU A N 1
ATOM 714 C CA . LEU A 1 90 ? -5.913 0.400 -4.993 1.00 96.25 90 LEU A CA 1
ATOM 715 C C . LEU A 1 90 ? -5.986 -0.808 -4.057 1.00 96.25 90 LEU A C 1
ATOM 717 O O . LEU A 1 90 ? -6.924 -1.599 -4.121 1.00 96.25 90 LEU A O 1
ATOM 721 N N . ILE A 1 91 ? -5.016 -0.911 -3.157 1.00 96.44 91 ILE A N 1
ATOM 722 C CA . ILE A 1 91 ? -4.989 -1.877 -2.064 1.00 96.44 91 ILE A CA 1
ATOM 723 C C . ILE A 1 91 ? -5.319 -1.129 -0.775 1.00 96.44 91 ILE A C 1
ATOM 725 O O . ILE A 1 91 ? -4.658 -0.149 -0.435 1.00 96.44 91 ILE A O 1
ATOM 729 N N . VAL A 1 92 ? -6.318 -1.611 -0.039 1.00 95.81 92 VAL A N 1
ATOM 730 C CA . VAL A 1 92 ? -6.648 -1.131 1.309 1.00 95.81 92 VAL A CA 1
ATOM 731 C C . VAL A 1 92 ? -6.325 -2.251 2.288 1.00 95.81 92 VAL A C 1
ATOM 733 O O . VAL A 1 92 ? -6.806 -3.372 2.125 1.00 95.81 92 VAL A O 1
ATOM 736 N N . THR A 1 93 ? -5.466 -1.986 3.272 1.00 94.81 93 THR A N 1
ATOM 737 C CA . THR A 1 93 ? -5.109 -3.007 4.267 1.00 94.81 93 THR A CA 1
ATOM 738 C C . THR A 1 93 ? -6.226 -3.195 5.288 1.00 94.81 93 THR A C 1
ATOM 740 O O . THR A 1 93 ? -7.121 -2.361 5.412 1.00 94.81 93 THR A O 1
ATOM 743 N N . GLY A 1 94 ? -6.114 -4.243 6.106 1.00 92.75 94 GLY A N 1
ATOM 744 C CA . GLY A 1 94 ? -6.855 -4.293 7.365 1.00 92.75 94 GLY A CA 1
ATOM 745 C C . GLY A 1 94 ? -6.511 -3.114 8.285 1.00 92.75 94 GLY A C 1
ATOM 746 O O . GLY A 1 94 ? -5.517 -2.405 8.080 1.00 92.75 94 GLY A O 1
ATOM 747 N N . ALA A 1 95 ? -7.339 -2.934 9.307 1.00 91.88 95 ALA A N 1
ATOM 748 C CA . ALA A 1 95 ? -7.179 -1.950 10.368 1.00 91.88 95 ALA A CA 1
ATOM 749 C C . ALA A 1 95 ? -7.582 -2.599 11.706 1.00 91.88 95 ALA A C 1
ATOM 751 O O . ALA A 1 95 ? -8.475 -3.448 11.700 1.00 91.88 95 ALA A O 1
ATOM 752 N N . PRO A 1 96 ? -6.951 -2.231 12.835 1.00 89.31 96 PRO A N 1
ATOM 753 C CA . PRO A 1 96 ? -7.251 -2.793 14.154 1.00 89.31 96 PRO A CA 1
ATOM 754 C C . PRO A 1 96 ? -8.484 -2.109 14.776 1.00 89.31 96 PRO A C 1
ATOM 756 O O . PRO A 1 96 ? -8.375 -1.434 15.798 1.00 89.31 96 PRO A O 1
ATOM 759 N N . VAL A 1 97 ? -9.629 -2.188 14.095 1.00 89.25 97 VAL A N 1
ATOM 760 C CA . VAL A 1 97 ? -10.898 -1.533 14.479 1.00 89.25 97 VAL A CA 1
ATOM 761 C C . VAL A 1 97 ? -12.071 -2.518 14.512 1.00 89.25 97 VAL A C 1
ATOM 763 O O . VAL A 1 97 ? -13.229 -2.125 14.525 1.00 89.25 97 VAL A O 1
ATOM 766 N N . GLU A 1 98 ? -11.790 -3.820 14.545 1.00 88.88 98 GLU A N 1
ATOM 767 C CA . GLU A 1 98 ? -12.780 -4.897 14.442 1.00 88.88 98 GLU A CA 1
ATOM 768 C C . GLU A 1 98 ? -13.800 -4.945 15.589 1.00 88.88 98 GLU A C 1
ATOM 770 O O . GLU A 1 98 ? -14.855 -5.558 15.444 1.00 88.88 98 GLU A O 1
ATOM 775 N N . GLN A 1 99 ? -13.489 -4.325 16.731 1.00 91.19 99 GLN A N 1
ATOM 776 C CA . GLN A 1 99 ? -14.383 -4.252 17.891 1.00 91.19 99 GLN A CA 1
ATOM 777 C C . GLN A 1 99 ? -15.240 -2.979 17.919 1.00 91.19 99 GLN A C 1
ATOM 779 O O . GLN A 1 99 ? -16.083 -2.844 18.803 1.00 91.19 99 GLN A O 1
ATOM 784 N N . MET A 1 100 ? -15.025 -2.047 16.989 1.00 90.25 100 MET A N 1
ATOM 785 C CA . MET A 1 100 ? -15.747 -0.778 16.929 1.00 90.25 100 MET A CA 1
ATOM 786 C C . MET A 1 100 ? -16.906 -0.885 15.929 1.00 90.25 100 MET A C 1
ATOM 788 O O . MET A 1 100 ? -16.715 -1.432 14.838 1.00 90.25 100 MET A O 1
ATOM 792 N N . PRO A 1 101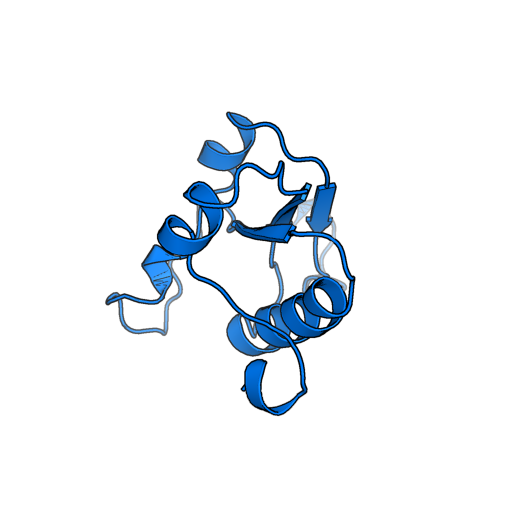 ? -18.107 -0.373 16.257 1.00 91.69 101 PRO A N 1
ATOM 793 C CA . PRO A 1 101 ? -19.144 -0.144 15.255 1.00 91.69 101 PRO A CA 1
ATOM 794 C C . PRO A 1 101 ? -18.601 0.730 14.123 1.00 91.69 101 PRO A C 1
ATOM 796 O O . PRO A 1 101 ? -17.794 1.624 14.369 1.00 91.69 101 PRO A O 1
ATOM 799 N N . PHE A 1 102 ? -19.036 0.494 12.884 1.00 88.12 102 PHE A N 1
ATOM 800 C CA . PHE A 1 102 ? -18.506 1.213 11.718 1.00 88.12 102 PHE A CA 1
ATOM 801 C C . PHE A 1 102 ? -18.709 2.730 11.829 1.00 88.12 102 PHE A C 1
ATOM 803 O O . PHE A 1 102 ? -17.866 3.506 11.397 1.00 88.12 102 PHE A O 1
ATOM 810 N N . GLU A 1 103 ? -19.814 3.147 12.441 1.00 91.38 103 GLU A N 1
ATOM 811 C CA . GLU A 1 103 ? -20.163 4.544 12.689 1.00 91.38 103 GLU A CA 1
ATOM 812 C C . GLU A 1 103 ? -19.229 5.235 13.697 1.00 91.38 103 GLU A C 1
ATOM 814 O O . GLU A 1 103 ? -19.231 6.463 13.784 1.00 91.38 103 GLU A O 1
ATOM 819 N N . GLU A 1 104 ? -18.448 4.463 14.456 1.00 82.62 104 GLU A N 1
ATOM 820 C CA . GLU A 1 104 ? -17.506 4.945 15.470 1.00 82.62 104 GLU A CA 1
ATOM 821 C C . GLU A 1 104 ? -16.039 4.922 14.996 1.00 82.62 104 GLU A C 1
ATOM 823 O O . GLU A 1 104 ? -15.157 5.326 15.758 1.00 82.62 104 GLU A O 1
ATOM 828 N N . VAL A 1 105 ? -15.772 4.457 13.765 1.00 78.94 105 VAL A N 1
ATOM 829 C CA . VAL A 1 105 ? -14.430 4.377 13.144 1.00 78.94 105 VAL A CA 1
ATOM 830 C C . VAL A 1 105 ? -13.968 5.715 12.568 1.00 78.94 105 VAL A C 1
ATOM 832 O O . VAL A 1 105 ? -14.762 6.395 11.881 1.00 78.94 105 VAL A O 1
#

Foldseek 3Di:
DLVVVVQDDDDPVVVVVVPDDAQEEEEEEQEPPDVVVVVVVSNVVSVDPGHHDYQYEYAPDDDPPDDDPPDPVVRYDYPVRCVVDDGNYYHYDDHPCVVPDPVRD

Sequence (105 aa):
ILEREGVSVISREAYLRQDGRAVEVALLNLMPNKERTETQFARLIGATPLNVELTLLRMSEHKSRHTSAGHLESFYMTFAEARKKTFDALIVTGAPVEQMPFEEV

Organism: NCBI:txid327968